Protein 4EIE (pdb70)

InterPro domains:
  IPR008168 Cytochrome c, class IC [PR00605] (40-51)
  IPR008168 Cytochrome c, class IC [PR00605] (83-105)
  IPR009056 Cytochrome c-like domain [PF13442] (29-105)
  IPR009056 Cytochrome c-like domain [PS51007] (29-109)
  IPR023655 Cytochrome c6 [PTHR34688] (10-114)
  IPR036909 Cytochrome c-like domain superfamily [G3DSA:1.10.760.10] (29-115)
  IPR036909 Cytochrome c-like domain superfamily [SSF46626] (9-114)

B-factor: mean 13.71, std 5.65, range [6.72, 34.18]

Solvent-accessible surface area: 5166 Å² total; per-residue (Å²): 147,86,9,13,105,11,7,105,76,80,25,17,66,53,24,117,103,0,17,23,142,94,151,188,40,76,26,20,90,103,162,3,10,58,162,50,39,46,71,47,36,127,28,8,8,90,40,14,60,145,12,135,80,146,58,58,46,39,33,151,131,10,58,92,98,50,8,91,22,1,0,70,47,9,27,93,47,2,84,98,87,64

Secondary structure (DSSP, 8-state):
-HHHHHHHHHTHHHHGGG--SSSTT--SSHHHHHHHT--SHHHHHHHHHH-BTTBPP-TTTS-HHHHHHHHHHHHHHHHTT-

Nearest PDB structures (foldseek):
  4eie-assembly1_A  TM=1.012E+00  e=1.344E-14  Picosynechococcus sp. PCC 7002
  4eif-assembly1_A  TM=1.006E+00  e=5.263E-14  Picosynechococcus sp. PCC 7002
  2v08-assembly1_A  TM=9.769E-01  e=1.211E-08  Leptolyngbya laminosa
  1gdv-assembly1_A  TM=9.817E-01  e=5.366E-08  Pyropia yezoensis
  2zbo-assembly1_A  TM=9.740E-01  e=6.877E-08  Sargassum fusiforme

Foldseek 3Di:
DLLVVLCVVPPCVQAPQQQGVPDRQQTLAQPSCVVVVLQDLVVQLVCQQPPDDPGDHCVVPDDSVNSSSNSVVSNVCRNVGD

Structure (mmCIF, N/CA/C/O backbone):
data_4EIE
#
_entry.id   4EIE
#
_cell.length_a   56.130
_cell.length_b   56.130
_cell.length_c   49.640
_cell.angle_alpha   90.00
_cell.angle_beta   90.00
_cell.angle_gamma   90.00
#
_symmetry.space_group_name_H-M   'P 4 21 2'
#
loop_
_entity.id
_entity.type
_entity.pdbx_description
1 polymer 'Cytochrome c6'
2 non-polymer 'HEME C'
3 non-polymer 'CHLORIDE ION'
4 non-polymer 'SODIUM ION'
5 water water
#
loop_
_atom_site.group_PDB
_atom_site.id
_atom_site.type_symbol
_atom_site.label_atom_id
_atom_site.label_alt_id
_atom_site.label_comp_id
_atom_site.label_asym_id
_atom_site.label_entity_id
_atom_site.label_seq_id
_atom_site.pdbx_PDB_ins_code
_atom_site.Cartn_x
_atom_site.Cartn_y
_atom_site.Cartn_z
_atom_site.occupancy
_atom_site.B_iso_or_equiv
_atom_site.auth_seq_id
_atom_site.auth_comp_id
_atom_site.auth_asym_id
_atom_site.auth_atom_id
_atom_site.pdbx_PDB_model_num
ATOM 1 N N . ASP A 1 4 ? 24.435 5.970 20.914 0.50 20.93 4 ASP A N 1
ATOM 2 C CA . ASP A 1 4 ? 23.009 6.271 20.862 0.50 19.48 4 ASP A CA 1
ATOM 3 C C . ASP A 1 4 ? 22.400 5.773 19.557 0.75 18.27 4 ASP A C 1
ATOM 4 O O . ASP A 1 4 ? 22.738 6.259 18.478 0.75 18.20 4 ASP A O 1
ATOM 12 N N . GLN A 1 5 ? 21.500 4.801 19.663 1.00 18.35 5 GLN A N 1
ATOM 13 C CA . GLN A 1 5 ? 20.840 4.233 18.479 1.00 16.80 5 GLN A CA 1
ATOM 14 C C . GLN A 1 5 ? 20.098 5.298 17.734 1.00 13.91 5 GLN A C 1
ATOM 15 O O . GLN A 1 5 ? 20.148 5.330 16.534 1.00 13.54 5 GLN A O 1
ATOM 29 N N . GLY A 1 6 ? 19.374 6.170 18.420 1.00 13.83 6 GLY A N 1
ATOM 30 C CA .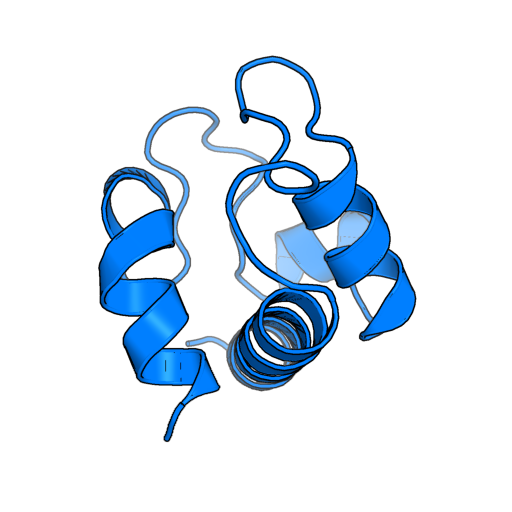 GLY A 1 6 ? 18.601 7.205 17.699 1.00 12.46 6 GLY A CA 1
ATOM 31 C C . GLY A 1 6 ? 19.473 8.101 16.893 1.00 11.75 6 GLY A C 1
ATOM 32 O O . GLY A 1 6 ? 19.152 8.425 15.745 1.00 11.05 6 GLY A O 1
ATOM 36 N N . ALA A 1 7 ? 20.609 8.515 17.452 1.00 12.25 7 ALA A N 1
ATOM 37 C CA . ALA A 1 7 ? 21.568 9.338 16.721 1.00 12.45 7 ALA A CA 1
ATOM 38 C C . ALA A 1 7 ? 22.135 8.605 15.509 1.00 11.59 7 ALA A C 1
ATOM 39 O O . ALA A 1 7 ? 22.339 9.189 14.464 1.00 12.50 7 ALA A O 1
ATOM 46 N N . GLN A 1 8 ? 22.476 7.319 15.698 1.00 12.90 8 GLN A N 1
ATOM 47 C CA . GLN A 1 8 ? 23.008 6.533 14.611 1.00 13.39 8 GLN A CA 1
ATOM 48 C C . GLN A 1 8 ? 22.004 6.391 13.451 1.00 11.84 8 GLN A C 1
ATOM 49 O O . GLN A 1 8 ? 22.354 6.518 12.280 1.00 12.35 8 GLN A O 1
ATOM 63 N N . ILE A 1 9 ? 20.744 6.139 13.808 1.00 10.88 9 ILE A N 1
ATOM 64 C CA . ILE A 1 9 ? 19.719 6.026 12.800 1.00 10.66 9 ILE A CA 1
ATOM 65 C C . ILE A 1 9 ? 19.583 7.350 12.057 1.00 9.63 9 ILE A C 1
ATOM 66 O O . ILE A 1 9 ? 19.460 7.411 10.841 1.00 10.56 9 ILE A O 1
ATOM 82 N N . PHE A 1 10 ? 19.598 8.451 12.823 1.00 9.46 10 PHE A N 1
ATOM 83 C CA . PHE A 1 10 ? 19.494 9.774 12.245 1.00 9.39 10 PHE A CA 1
ATOM 84 C C . PHE A 1 10 ? 20.628 10.014 11.253 1.00 9.81 10 PHE A C 1
ATOM 85 O O . PHE A 1 10 ? 20.409 10.477 10.137 1.00 9.74 10 PHE A O 1
ATOM 102 N N . GLU A 1 11 ? 21.853 9.693 11.649 1.00 10.87 11 GLU A N 1
ATOM 103 C CA . GLU A 1 11 ? 23.011 9.860 10.776 1.00 12.11 11 GLU A CA 1
ATOM 104 C C . GLU A 1 11 ? 22.897 9.071 9.506 1.00 12.25 11 GLU A C 1
ATOM 105 O O . GLU A 1 11 ? 23.299 9.566 8.449 1.00 13.89 11 GLU A O 1
ATOM 117 N N . ALA A 1 12 ? 22.315 7.871 9.595 1.00 11.45 12 ALA A N 1
ATOM 118 C CA . ALA A 1 12 ? 22.253 6.986 8.465 1.00 12.56 12 ALA A CA 1
ATOM 119 C C . ALA A 1 12 ? 21.078 7.249 7.542 1.00 12.19 12 ALA A C 1
ATOM 120 O O . ALA A 1 12 ? 21.172 6.919 6.362 1.00 15.38 12 ALA A O 1
ATOM 127 N N . HIS A 1 13 ? 19.983 7.841 8.042 1.00 10.35 13 HIS A N 1
ATOM 128 C CA . HIS A 1 13 ? 18.762 7.903 7.273 1.00 10.13 13 HIS A CA 1
ATOM 129 C C . HIS A 1 13 ? 18.157 9.294 7.169 1.00 9.66 13 HIS A C 1
ATOM 130 O O . HIS A 1 13 ? 17.274 9.477 6.348 1.00 12.96 13 HIS A O 1
ATOM 145 N N . CYS A 1 14 ? 18.612 10.254 7.952 1.00 8.82 14 CYS A N 1
ATOM 146 C CA . CYS A 1 14 ? 17.937 11.549 8.019 1.00 8.64 14 CYS A CA 1
ATOM 147 C C . CYS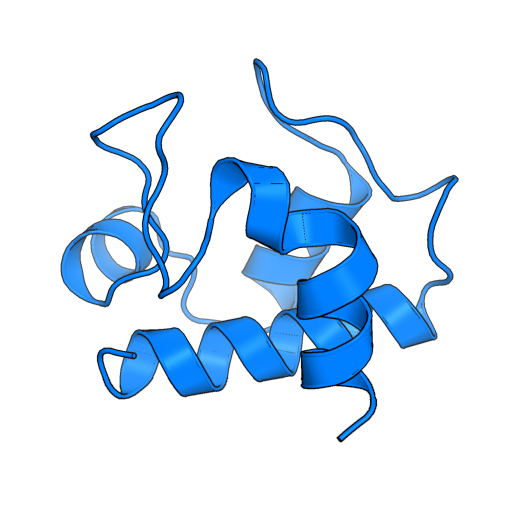 A 1 14 ? 18.859 12.725 7.729 1.00 8.02 14 CYS A C 1
ATOM 148 O O . CYS A 1 14 ? 18.405 13.765 7.277 1.00 8.60 14 CYS A O 1
ATOM 155 N N . ALA A 1 15 ? 20.143 12.563 8.039 1.00 9.01 15 ALA A N 1
ATOM 156 C CA . ALA A 1 15 ? 21.101 13.643 7.947 1.00 9.22 15 ALA A CA 1
ATOM 157 C C . ALA A 1 15 ? 21.353 14.117 6.533 1.00 8.73 15 ALA A C 1
ATOM 158 O O . ALA A 1 15 ? 21.889 15.205 6.365 1.00 9.78 15 ALA A O 1
ATOM 165 N N . GLY A 1 16 ? 21.002 13.339 5.520 1.00 9.12 16 GLY A N 1
ATOM 166 C CA . GLY A 1 16 ? 21.152 13.825 4.181 1.00 9.43 16 GLY A CA 1
ATOM 167 C C . GLY A 1 16 ? 20.375 15.107 3.951 1.00 9.46 16 GLY A C 1
ATOM 168 O O . GLY A 1 16 ? 20.810 15.973 3.196 1.00 12.38 16 GLY A O 1
ATOM 172 N N . CYS A 1 17 ? 19.204 15.241 4.592 1.00 8.43 17 CYS A N 1
ATOM 173 C CA . CYS A 1 17 ? 18.392 16.430 4.443 1.00 8.32 17 CYS A CA 1
ATOM 174 C C . CYS A 1 17 ? 18.342 17.295 5.680 1.00 7.74 17 CYS A C 1
ATOM 175 O O . CYS A 1 17 ? 18.018 18.482 5.567 1.00 8.57 17 CYS A O 1
ATOM 182 N N . HIS A 1 18 ? 18.615 16.714 6.842 1.00 7.63 18 HIS A N 1
ATOM 183 C CA . HIS A 1 18 ? 18.370 17.359 8.113 1.00 7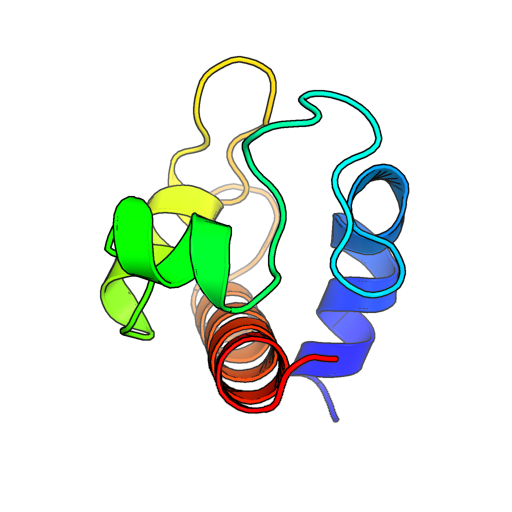.55 18 HIS A CA 1
ATOM 184 C C . HIS A 1 18 ? 19.644 17.447 8.981 1.00 7.56 18 HIS A C 1
ATOM 185 O O . HIS A 1 18 ? 19.553 17.507 10.208 1.00 8.23 18 HIS A O 1
ATOM 199 N N . LEU A 1 19 ? 20.828 17.476 8.357 1.00 8.47 19 LEU A N 1
ATOM 200 C CA . LEU A 1 19 ? 22.056 17.598 9.133 1.00 8.54 19 LEU A CA 1
ATOM 201 C C . LEU A 1 19 ? 21.925 18.787 10.091 1.00 8.68 19 LEU A C 1
ATOM 202 O O . LEU A 1 19 ? 21.484 19.881 9.693 1.00 8.34 19 LEU A O 1
ATOM 218 N N . ASN A 1 20 ? 22.334 18.574 11.351 1.00 8.05 20 ASN A N 1
ATOM 219 C CA . ASN A 1 20 ? 22.303 19.639 12.350 1.00 9.00 20 ASN A CA 1
ATOM 220 C C . ASN A 1 20 ? 20.946 20.246 12.560 1.00 9.05 20 ASN A C 1
ATOM 221 O O . ASN A 1 20 ? 20.806 21.372 13.030 1.00 10.17 20 ASN A O 1
ATOM 232 N N . GLY A 1 21 ? 19.915 19.469 12.281 1.00 8.33 21 GLY A N 1
ATOM 233 C CA . GLY A 1 21 ? 18.554 19.968 12.468 1.00 8.76 21 GLY A CA 1
ATOM 234 C C . GLY A 1 21 ? 18.006 20.839 11.404 1.00 8.03 21 GLY A C 1
ATOM 235 O O . GLY A 1 21 ? 16.937 21.405 11.575 1.00 8.71 21 GLY A O 1
ATOM 239 N N . GLY A 1 22 ? 18.706 21.001 10.290 1.00 7.79 22 GLY A N 1
ATOM 240 C CA . GLY A 1 22 ? 18.205 21.796 9.201 1.00 8.30 22 GLY A CA 1
ATOM 241 C C . GLY A 1 22 ? 17.188 21.085 8.338 1.00 7.48 22 GLY A C 1
ATOM 242 O O . GLY A 1 22 ? 16.697 20.020 8.683 1.00 7.99 22 GLY A O 1
ATOM 246 N N . ASN A 1 23 ? 16.874 21.701 7.198 1.00 7.55 23 ASN A N 1
ATOM 247 C CA . ASN A 1 23 ? 16.093 21.052 6.149 1.00 8.57 23 ASN A CA 1
ATOM 248 C C . ASN A 1 23 ? 16.537 21.712 4.865 1.00 8.17 23 ASN A C 1
ATOM 249 O O . ASN A 1 23 ? 16.079 22.800 4.537 1.00 9.54 23 ASN A O 1
ATOM 260 N N . ILE A 1 24 ? 17.432 21.071 4.135 1.00 8.51 24 ILE A N 1
ATOM 261 C CA . ILE A 1 24 ? 17.973 21.665 2.925 1.00 8.84 24 ILE A CA 1
ATOM 262 C C . ILE A 1 24 ? 16.993 21.655 1.785 1.00 8.85 24 ILE A C 1
ATOM 263 O O . ILE A 1 24 ? 17.266 22.299 0.762 1.00 9.71 24 ILE A O 1
ATOM 279 N N . VAL A 1 25 ? 15.916 20.896 1.913 1.00 9.02 25 VAL A N 1
ATOM 280 C CA . VAL A 1 25 ? 14.907 20.744 0.874 1.00 9.62 25 VAL A CA 1
ATOM 281 C C . VAL A 1 25 ? 13.833 21.804 1.007 1.00 10.53 25 VAL A C 1
ATOM 282 O O . VAL A 1 25 ? 13.512 22.493 0.047 1.00 12.82 25 VAL A O 1
ATOM 295 N N . ARG A 1 26 ? 13.233 21.861 2.188 1.00 11.27 26 ARG A N 1
ATOM 296 C CA . ARG A 1 26 ? 12.099 22.746 2.525 1.00 11.95 26 ARG A CA 1
ATOM 297 C C . ARG A 1 26 ? 12.568 23.568 3.675 1.00 11.66 26 ARG A C 1
ATOM 298 O O . ARG A 1 26 ? 12.496 23.185 4.842 1.00 10.96 26 ARG A O 1
ATOM 319 N N . ARG A 1 27 ? 13.037 24.754 3.368 1.00 14.09 27 ARG A N 1
ATOM 320 C CA . ARG A 1 27 ? 13.596 25.699 4.272 1.00 15.12 27 ARG A CA 1
ATOM 321 C C . ARG A 1 27 ? 12.777 25.891 5.536 1.00 14.26 27 ARG A C 1
ATOM 322 O O . ARG A 1 27 ? 13.325 25.974 6.651 1.00 14.14 27 ARG A O 1
ATOM 343 N N . GLY A 1 28 ? 11.463 26.035 5.350 1.00 13.51 28 GLY A N 1
ATOM 344 C CA . GLY A 1 28 ? 10.579 26.338 6.447 1.00 12.54 28 GLY A CA 1
ATOM 345 C C . GLY A 1 28 ? 10.129 25.181 7.290 1.00 11.74 28 GLY A C 1
ATOM 346 O O . GLY A 1 28 ? 9.323 25.420 8.207 1.00 13.19 28 GLY A O 1
ATOM 350 N N . LYS A 1 29 ? 10.692 23.999 7.106 1.00 11.18 29 LYS A N 1
ATOM 351 C CA . LYS A 1 29 ? 10.269 22.852 7.851 1.00 10.61 29 LYS A CA 1
ATOM 352 C C . LYS A 1 29 ? 11.478 22.127 8.416 1.00 9.45 29 LYS A C 1
ATOM 353 O O . LYS A 1 29 ? 11.644 20.951 8.218 1.00 9.90 29 LYS A O 1
ATOM 372 N N . ASN A 1 30 ? 12.272 22.849 9.242 1.00 9.96 30 ASN A N 1
ATOM 373 C CA . ASN A 1 30 ? 13.436 22.181 9.830 1.00 9.25 30 ASN A CA 1
ATOM 374 C C . ASN A 1 30 ? 13.124 21.566 11.201 1.00 8.87 30 ASN A C 1
ATOM 375 O O . ASN A 1 30 ? 11.973 21.484 11.636 1.00 9.13 30 ASN A O 1
ATOM 386 N N . LEU A 1 31 ? 14.156 21.010 11.824 1.00 8.50 31 LEU A N 1
ATOM 387 C CA . LEU A 1 31 ? 14.012 20.257 13.053 1.00 8.58 31 LEU A CA 1
ATOM 388 C C . LEU A 1 31 ? 14.421 21.060 14.270 1.00 8.45 31 LEU A C 1
ATOM 389 O O . LEU A 1 31 ? 14.579 20.503 15.349 1.00 9.27 31 LEU A O 1
ATOM 405 N N . LYS A 1 32 ? 14.562 22.366 14.114 1.00 8.97 32 LYS A N 1
ATOM 406 C CA . LYS A 1 32 ? 14.889 23.235 15.217 1.00 9.68 32 LYS A CA 1
ATOM 407 C C . LYS A 1 32 ? 13.647 23.676 15.943 1.00 9.07 32 LYS A C 1
ATOM 408 O O . LYS A 1 32 ? 12.531 23.420 15.516 1.00 9.81 32 LYS A O 1
ATOM 427 N N . LYS A 1 33 ? 13.853 24.321 17.083 1.00 10.32 33 LYS A N 1
ATOM 428 C CA . LYS A 1 33 ? 12.777 24.512 18.025 1.00 10.64 33 LYS A CA 1
ATOM 429 C C . LYS A 1 33 ? 11.614 25.263 17.427 1.00 9.65 33 LYS A C 1
ATOM 430 O O . LYS A 1 33 ? 10.475 24.838 17.609 1.00 10.98 33 LYS A O 1
ATOM 449 N N . ARG A 1 34 ? 11.867 26.358 16.726 1.00 9.68 34 ARG A N 1
ATOM 450 C CA . ARG A 1 34 ? 10.790 27.197 16.231 1.00 9.52 34 ARG A CA 1
ATOM 451 C C . ARG A 1 34 ? 9.851 26.438 15.311 1.00 9.45 34 ARG A C 1
ATOM 452 O O . ARG A 1 34 ? 8.642 26.409 15.505 1.00 9.78 34 ARG A O 1
ATOM 473 N N . ALA A 1 35 ? 10.406 25.898 14.224 1.00 8.75 35 ALA A N 1
ATOM 474 C CA . ALA A 1 35 ? 9.560 25.246 13.237 1.00 9.20 35 ALA A CA 1
ATOM 475 C C . ALA A 1 35 ? 8.893 24.016 13.824 1.00 8.62 35 ALA A C 1
ATOM 476 O O . ALA A 1 35 ? 7.730 23.725 13.534 1.00 9.04 35 ALA A O 1
ATOM 483 N N . MET A 1 36 ? 9.611 23.244 14.657 1.00 8.49 36 MET A N 1
ATOM 484 C CA . MET A 1 36 ? 9.031 22.062 15.244 1.00 8.39 36 MET A CA 1
ATOM 485 C C . MET A 1 36 ? 7.842 22.444 16.146 1.00 9.12 36 MET A C 1
ATOM 486 O O . MET A 1 36 ? 6.809 21.780 16.122 1.00 9.81 36 MET A O 1
ATOM 500 N N . ALA A 1 37 ? 7.991 23.460 16.970 1.00 8.96 37 ALA A N 1
ATOM 501 C CA . ALA A 1 37 ? 6.913 23.918 17.838 1.00 9.30 37 ALA A CA 1
ATOM 502 C C . ALA A 1 37 ? 5.751 24.430 17.014 1.00 9.56 37 ALA A C 1
ATOM 503 O O . ALA A 1 37 ? 4.579 24.109 17.293 1.00 10.67 37 ALA A O 1
ATOM 510 N N . LYS A 1 38 ? 6.030 25.228 15.986 1.00 9.56 38 LYS A N 1
ATOM 511 C CA . LYS A 1 38 ? 4.949 25.800 15.183 1.00 10.51 38 LYS A CA 1
ATOM 512 C C . LYS A 1 38 ? 4.111 24.688 14.569 1.00 9.87 38 LYS A C 1
ATOM 513 O O . LYS A 1 38 ? 2.880 24.778 14.464 1.00 11.90 38 LYS A O 1
ATOM 532 N N . ASN A 1 39 ? 4.782 23.625 14.131 1.00 9.60 39 ASN A N 1
ATOM 533 C CA . ASN A 1 39 ? 4.125 22.515 13.463 1.00 9.74 39 ASN A CA 1
ATOM 534 C C . ASN A 1 39 ? 3.664 21.413 14.396 1.00 9.79 39 ASN A C 1
ATOM 535 O O . ASN A 1 39 ? 3.090 20.446 13.960 1.00 10.46 39 ASN A O 1
ATOM 551 N N . GLY A 1 40 ? 3.897 21.564 15.689 1.00 9.22 40 GLY A N 1
ATOM 552 C CA . GLY A 1 40 ? 3.403 20.609 16.668 1.00 9.27 40 GLY A CA 1
ATOM 553 C C . GLY A 1 40 ? 4.197 19.353 16.812 1.00 8.73 40 GLY A C 1
ATOM 554 O O . GLY A 1 40 ? 3.718 18.374 17.43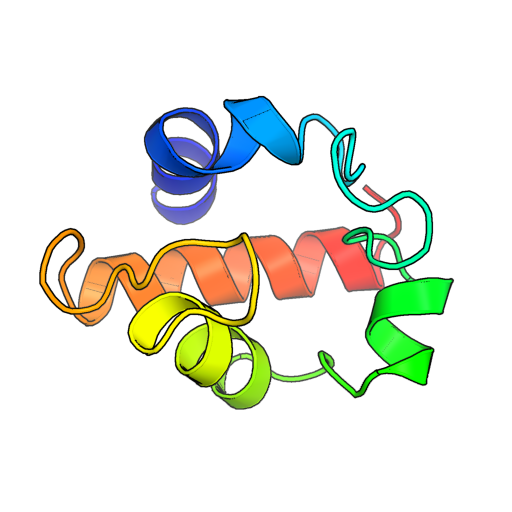1 1.00 9.10 40 GLY A O 1
ATOM 558 N N . TYR A 1 41 ? 5.427 19.302 16.298 1.00 8.45 41 TYR A N 1
ATOM 559 C CA . TYR A 1 41 ? 6.288 18.129 16.463 1.00 8.39 41 TYR A CA 1
ATOM 560 C C . TYR A 1 41 ? 7.033 18.260 17.778 1.00 9.07 41 TYR A C 1
ATOM 561 O O . TYR A 1 41 ? 8.237 18.488 17.871 1.00 9.23 41 TYR A O 1
ATOM 594 N N . THR A 1 42 ? 6.259 18.048 18.844 1.00 9.08 42 THR A N 1
ATOM 595 C CA . THR A 1 42 ? 6.659 18.295 20.215 1.00 10.19 42 THR A CA 1
ATOM 596 C C . THR A 1 42 ? 6.392 17.057 21.091 1.00 10.05 42 THR A C 1
ATOM 597 O O . THR A 1 42 ? 6.450 17.136 22.316 1.00 11.57 42 THR A O 1
ATOM 608 N N . SER A 1 43 ? 6.203 15.902 20.448 1.00 9.94 43 SER A N 1
ATOM 609 C CA 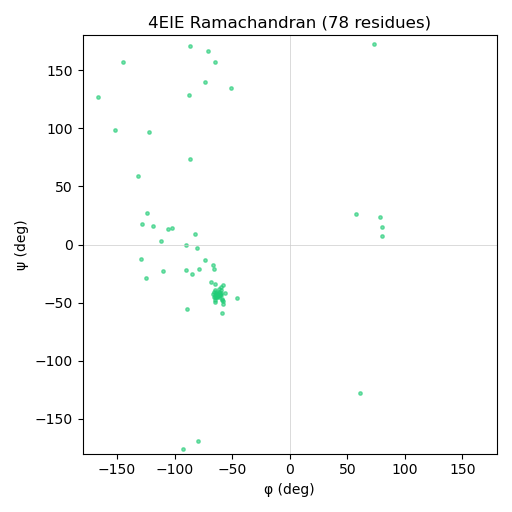. SER A 1 43 ? 6.052 14.618 21.103 1.00 10.13 43 SER A CA 1
ATOM 610 C C . SER A 1 43 ? 6.707 13.566 20.244 1.00 9.37 43 SER A C 1
ATOM 611 O O . SER A 1 43 ? 6.860 13.713 19.043 1.00 9.46 43 SER A O 1
ATOM 619 N N . VAL A 1 44 ? 7.078 12.464 20.901 1.00 9.93 44 VAL A N 1
ATOM 620 C CA . VAL A 1 44 ? 7.619 11.337 20.168 1.00 9.97 44 VAL A CA 1
ATOM 621 C C . VAL A 1 44 ? 6.557 10.851 19.171 1.00 9.87 44 VAL A C 1
ATOM 622 O O . VAL A 1 44 ? 6.918 10.556 18.021 1.00 10.50 44 VAL A O 1
ATOM 635 N N . GLU A 1 45 ? 5.327 10.763 19.572 1.00 10.55 45 GLU A N 1
ATOM 636 C CA . GLU A 1 45 ? 4.307 10.219 18.709 1.00 12.25 45 GLU A CA 1
ATOM 637 C C . GLU A 1 45 ? 4.091 11.077 17.472 1.00 10.18 45 GLU A C 1
ATOM 638 O O . GLU A 1 45 ? 3.940 10.528 16.381 1.00 11.31 45 GLU A O 1
ATOM 650 N N . ALA A 1 46 ? 4.094 12.402 17.600 1.00 9.96 46 ALA A N 1
ATOM 651 C CA . ALA A 1 46 ? 3.910 13.254 16.439 1.00 9.73 46 ALA A CA 1
ATOM 652 C C . ALA A 1 46 ? 5.026 13.030 15.433 1.00 9.11 46 ALA A C 1
ATOM 653 O O . ALA A 1 46 ? 4.796 12.954 14.223 1.00 10.25 46 ALA A O 1
ATOM 660 N N . ILE A 1 47 ? 6.249 12.973 15.919 1.00 8.22 47 ILE A N 1
ATOM 661 C CA . ILE A 1 47 ? 7.385 12.757 15.050 1.00 8.10 47 ILE A CA 1
ATOM 662 C C . ILE A 1 47 ? 7.377 11.382 14.407 1.00 7.79 47 ILE A C 1
ATOM 663 O O . ILE A 1 47 ? 7.581 11.243 13.213 1.00 8.22 47 ILE A O 1
ATOM 679 N N . ALA A 1 48 ? 7.087 10.360 15.225 1.00 8.00 48 ALA A N 1
ATOM 680 C CA . ALA A 1 48 ? 7.045 9.000 14.722 1.00 8.75 48 ALA A CA 1
ATOM 681 C C . ALA A 1 48 ? 5.983 8.849 13.656 1.00 7.99 48 ALA A C 1
ATOM 682 O O . ALA A 1 48 ? 6.191 8.146 12.676 1.00 8.51 48 ALA A O 1
ATOM 689 N N . ASN A 1 49 ? 4.837 9.510 13.820 1.00 7.89 49 ASN A N 1
ATOM 690 C CA . ASN A 1 49 ? 3.789 9.394 12.791 1.00 8.67 49 ASN A CA 1
ATOM 691 C C . ASN A 1 49 ? 4.285 9.924 11.470 1.00 8.35 49 ASN A C 1
ATOM 692 O O . ASN A 1 49 ? 4.028 9.326 10.414 1.00 9.46 49 ASN A O 1
ATOM 703 N N . LEU A 1 50 ? 4.969 11.061 11.468 1.00 8.24 50 LEU A N 1
ATOM 704 C CA . LEU A 1 50 ? 5.519 11.646 10.245 1.00 8.31 50 LEU A CA 1
ATOM 705 C C . LEU A 1 50 ? 6.584 10.738 9.656 1.00 7.84 50 LEU A C 1
ATOM 706 O O . LEU A 1 50 ? 6.610 10.494 8.456 1.00 8.98 50 LEU A O 1
ATOM 722 N N . VAL A 1 51 ? 7.515 10.258 10.477 1.00 8.25 51 VAL A N 1
ATOM 723 C CA . VAL A 1 51 ? 8.574 9.406 9.944 1.00 8.45 51 VAL A CA 1
ATOM 724 C C . VAL A 1 51 ? 7.977 8.185 9.314 1.00 8.57 51 VAL A C 1
ATOM 725 O O . VAL A 1 51 ? 8.431 7.716 8.272 1.00 9.10 51 VAL A O 1
ATOM 738 N N . THR A 1 52 ? 6.962 7.585 9.946 1.00 8.52 52 THR A N 1
ATOM 739 C CA . THR A 1 52 ? 6.371 6.356 9.451 1.00 8.83 52 THR A C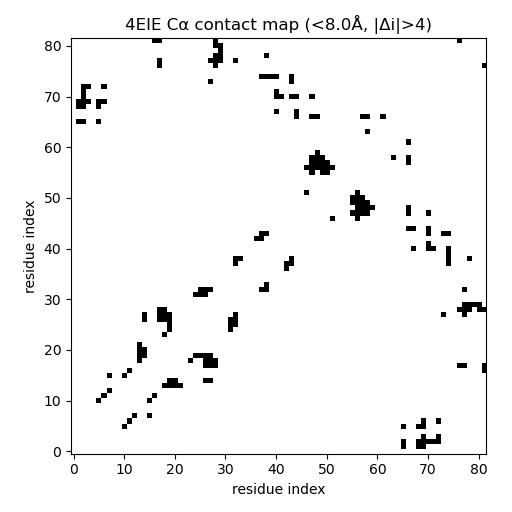A 1
ATOM 740 C C . THR A 1 52 ? 5.698 6.587 8.083 1.00 8.68 52 THR A C 1
ATOM 741 O O . THR A 1 52 ? 5.881 5.801 7.149 1.00 9.52 52 THR A O 1
ATOM 752 N N . GLN A 1 53 ? 4.870 7.636 8.011 1.00 8.74 53 GLN A N 1
ATOM 753 C CA . GLN A 1 53 ? 4.018 7.844 6.863 1.00 9.54 53 GLN A CA 1
ATOM 754 C C . GLN A 1 53 ? 4.619 8.676 5.735 1.00 9.49 53 GLN A C 1
ATOM 755 O O . GLN A 1 53 ? 4.156 8.591 4.602 1.00 11.43 53 GLN A O 1
ATOM 780 N N . GLY A 1 54 ? 5.616 9.477 6.060 1.00 8.72 54 GLY A N 1
ATOM 781 C CA . GLY A 1 54 ? 6.140 10.448 5.108 1.00 9.34 54 GLY A CA 1
ATOM 782 C C . GLY A 1 54 ? 5.193 11.619 4.911 1.00 9.76 54 GLY A C 1
ATOM 783 O O . GLY A 1 54 ? 4.069 11.625 5.412 1.00 10.99 54 GLY A O 1
ATOM 787 N N . LYS A 1 55 ? 5.635 12.614 4.186 1.00 10.06 55 LYS A N 1
ATOM 788 C CA . LYS A 1 55 ? 4.800 13.760 3.840 1.00 10.99 55 LYS A CA 1
ATOM 789 C C . LYS A 1 55 ? 5.480 14.517 2.758 1.00 11.06 55 LYS A C 1
ATOM 790 O O . LYS A 1 55 ? 6.658 14.862 2.833 1.00 10.13 55 LYS A O 1
ATOM 809 N N . GLY A 1 56 ? 4.762 14.776 1.664 1.00 14.38 56 GLY A N 1
ATOM 810 C CA . GLY A 1 56 ? 5.250 15.626 0.595 1.00 14.05 56 GLY A CA 1
ATOM 811 C C . GLY A 1 56 ? 6.505 14.985 0.049 1.00 12.76 56 GLY A C 1
ATOM 812 O O . GLY A 1 56 ? 6.520 13.794 -0.328 1.00 16.02 56 GLY A O 1
ATOM 816 N N . ASN A 1 57 ? 7.584 15.779 -0.029 1.00 9.74 57 ASN A N 1
ATOM 817 C CA . ASN A 1 57 ? 8.812 15.294 -0.582 1.00 9.14 57 ASN A CA 1
ATOM 818 C C . ASN A 1 57 ? 9.650 14.458 0.381 1.00 9.23 57 ASN A C 1
ATOM 819 O O . ASN A 1 57 ? 10.703 13.992 -0.021 1.00 10.56 57 ASN A O 1
ATOM 830 N N . MET A 1 58 ? 9.210 14.315 1.641 1.00 8.35 58 MET A N 1
ATOM 831 C CA . MET A 1 58 ? 9.860 13.391 2.562 1.00 8.33 58 MET A CA 1
ATOM 832 C C . MET A 1 58 ? 9.248 12.019 2.410 1.00 8.13 58 MET A C 1
ATOM 833 O O . MET A 1 58 ? 8.027 11.837 2.497 1.00 8.47 58 MET A O 1
ATOM 847 N N . SER A 1 59 ? 10.107 11.026 2.229 1.00 8.13 59 SER A N 1
ATOM 848 C CA . SER A 1 59 ? 9.663 9.646 2.087 1.00 8.58 59 SER A CA 1
ATOM 849 C C . SER A 1 59 ? 9.004 9.147 3.365 1.00 8.19 59 SER A C 1
ATOM 850 O O . SER A 1 59 ? 9.285 9.589 4.469 1.00 8.59 59 SER A O 1
ATOM 868 N N . ALA A 1 60 ? 8.183 8.133 3.183 1.00 9.00 60 ALA A N 1
ATOM 869 C CA . ALA A 1 60 ? 7.751 7.251 4.288 1.00 9.37 60 ALA A CA 1
ATOM 870 C C . ALA A 1 60 ? 8.890 6.336 4.685 1.00 9.32 60 ALA A C 1
ATOM 871 O O . ALA A 1 60 ? 9.605 5.810 3.834 1.00 12.74 60 ALA A O 1
ATOM 878 N N . TYR A 1 61 ? 9.043 6.124 5.977 1.00 8.74 61 TYR A N 1
ATOM 879 C CA . TYR A 1 61 ? 10.027 5.180 6.494 1.00 9.31 61 TYR A CA 1
ATOM 880 C C . TYR A 1 61 ? 9.384 3.968 7.126 1.00 9.01 61 TYR A C 1
ATOM 881 O O . TYR A 1 61 ? 10.112 3.077 7.590 1.00 9.93 61 TYR A O 1
ATOM 899 N N . GLY A 1 62 ? 8.058 3.838 7.106 1.00 9.35 62 GLY A N 1
ATOM 900 C CA . GLY A 1 62 ? 7.439 2.705 7.767 1.00 9.81 62 GLY A CA 1
ATOM 901 C C . GLY A 1 62 ? 7.751 1.346 7.173 1.00 10.32 62 GLY A C 1
ATOM 902 O O . GLY A 1 62 ? 7.560 0.342 7.875 1.00 11.06 62 GLY A O 1
ATOM 906 N N . ASP A 1 63 ? 8.179 1.264 5.906 1.00 10.49 63 ASP A N 1
ATOM 907 C CA . ASP A 1 63 ? 8.637 0.008 5.343 1.00 11.29 63 ASP A CA 1
ATOM 908 C C . ASP A 1 63 ? 10.151 -0.042 5.185 1.00 12.20 63 ASP A C 1
ATOM 909 O O . ASP A 1 63 ? 10.662 -0.934 4.527 1.00 14.49 63 ASP A O 1
ATOM 924 N N . LYS A 1 64 ? 10.865 0.893 5.815 1.00 11.79 64 LYS A N 1
ATOM 925 C CA . LYS A 1 64 ? 12.330 1.003 5.767 1.00 12.80 64 LYS A CA 1
ATOM 926 C C A LYS A 1 64 ? 13.051 0.874 7.077 0.60 12.57 64 LYS A C 1
ATOM 927 C C B LYS A 1 64 ? 12.911 0.637 7.180 0.40 12.03 64 LYS A C 1
ATOM 928 O O A LYS A 1 64 ? 14.208 0.479 7.071 0.60 12.99 64 LYS A O 1
ATOM 929 O O B LYS A 1 64 ? 13.694 -0.299 7.423 0.40 12.55 64 LYS A O 1
ATOM 948 N N . LEU A 1 65 ? 12.432 1.365 8.142 1.00 10.55 65 LEU A N 1
ATOM 949 C CA . LEU A 1 65 ? 12.911 1.309 9.512 1.00 10.67 65 LEU A CA 1
ATOM 950 C C . LEU A 1 65 ? 11.861 0.575 10.342 1.00 10.17 65 LEU A C 1
ATOM 951 O O . LEU A 1 65 ? 10.692 0.718 10.103 1.00 11.08 65 LEU A O 1
ATOM 967 N N . SER A 1 66 ? 12.314 -0.173 11.332 1.00 10.47 66 SER A N 1
ATOM 968 C CA . SER A 1 66 ? 11.403 -0.867 12.199 1.00 10.98 66 SER A CA 1
ATOM 969 C C . SER A 1 66 ? 10.670 0.116 13.104 1.00 10.03 66 SER A C 1
ATOM 970 O O . SER A 1 66 ? 11.091 1.247 13.289 1.00 10.17 66 SER A O 1
ATOM 978 N N . SER A 1 67 ? 9.613 -0.363 13.738 1.00 11.18 67 SER A N 1
ATOM 979 C CA . SER A 1 67 ? 8.936 0.452 14.715 1.00 11.36 67 SER A CA 1
ATOM 980 C C . SER A 1 67 ? 9.889 0.920 15.808 1.00 11.03 67 SER A C 1
ATOM 981 O O . SER A 1 67 ? 9.805 2.060 16.226 1.00 11.31 67 SER A O 1
ATOM 999 N N . GLU A 1 68 ? 10.756 0.046 16.273 1.00 11.65 68 GLU A N 1
ATOM 1000 C CA . GLU A 1 68 ? 11.678 0.398 17.326 1.00 12.65 68 GLU A CA 1
ATOM 1001 C C . GLU A 1 68 ? 12.657 1.438 16.854 1.00 11.56 68 GLU A C 1
ATOM 1002 O O . GLU A 1 68 ? 12.964 2.374 17.584 1.00 11.95 68 GLU A O 1
ATOM 1014 N N . GLU A 1 69 ? 13.151 1.312 15.633 1.00 11.06 69 GLU A N 1
ATOM 1015 C CA . GLU A 1 69 ? 14.076 2.299 15.077 1.00 10.02 69 GLU A CA 1
ATOM 1016 C C . GLU A 1 69 ? 13.368 3.655 14.936 1.00 9.21 69 GLU A C 1
ATOM 1017 O O . GLU A 1 69 ? 13.957 4.693 15.198 1.00 9.73 69 GLU A O 1
ATOM 1029 N N . ILE A 1 70 ? 12.133 3.646 14.473 1.00 9.20 70 ILE A N 1
ATOM 1030 C CA . ILE A 1 70 ? 11.362 4.876 14.333 1.00 8.90 70 ILE A CA 1
ATOM 1031 C C . ILE A 1 70 ? 11.161 5.556 15.690 1.00 8.79 70 ILE A C 1
ATOM 1032 O O . ILE A 1 70 ? 11.333 6.755 15.819 1.00 9.01 70 ILE A O 1
ATOM 1048 N N . GLN A 1 71 ? 10.865 4.768 16.712 1.00 9.63 71 GLN A N 1
ATOM 1049 C CA . GLN A 1 71 ? 10.756 5.350 18.045 1.00 10.47 71 GLN A CA 1
ATOM 1050 C C . GLN A 1 71 ? 12.069 5.955 18.481 1.00 10.17 71 GLN A C 1
ATOM 1051 O O . GLN A 1 71 ? 12.068 7.051 19.049 1.00 10.58 71 GLN A O 1
ATOM 1065 N N . ALA A 1 72 ? 13.176 5.242 18.264 1.00 10.27 72 ALA A N 1
ATOM 1066 C CA . ALA A 1 72 ? 14.427 5.739 18.736 1.00 10.34 72 ALA A CA 1
ATOM 1067 C C . ALA A 1 72 ? 14.840 7.046 18.037 1.00 9.30 72 ALA A C 1
ATOM 1068 O O . ALA A 1 72 ? 15.287 7.987 18.679 1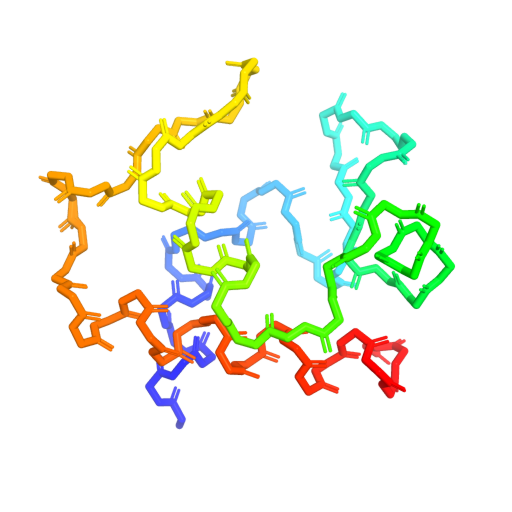.00 9.88 72 ALA A O 1
ATOM 1075 N N . VAL A 1 73 ? 14.705 7.089 16.718 1.00 8.71 73 VAL A N 1
ATOM 1076 C CA . VAL A 1 73 ? 15.101 8.303 16.005 1.00 8.48 73 VAL A CA 1
ATOM 1077 C C . VAL A 1 73 ? 14.138 9.461 16.366 1.00 7.81 73 VAL A C 1
ATOM 1078 O O . VAL A 1 73 ? 14.547 10.613 16.403 1.00 8.72 73 VAL A O 1
ATOM 1091 N N . SER A 1 74 ? 12.877 9.144 16.620 1.00 8.46 74 SER A N 1
ATOM 1092 C CA . SER A 1 74 ? 11.920 10.155 16.967 1.00 8.37 74 SER A CA 1
ATOM 1093 C C . SER A 1 74 ? 12.242 10.789 18.307 1.00 8.27 74 SER A C 1
ATOM 1094 O O . SER A 1 74 ? 12.133 11.998 18.468 1.00 8.97 74 SER A O 1
ATOM 1102 N N . GLN A 1 75 ? 12.625 9.968 19.276 1.00 8.75 75 GLN A N 1
ATOM 1103 C CA . GLN A 1 75 ? 13.077 10.483 20.561 1.00 8.81 75 GLN A CA 1
ATOM 1104 C C . GLN A 1 75 ? 14.314 11.344 20.377 1.00 9.38 75 GLN A C 1
ATOM 1105 O O . GLN A 1 75 ? 14.423 12.436 20.969 1.00 9.79 75 GLN A O 1
ATOM 1123 N N . TYR A 1 76 ? 15.273 10.910 19.566 1.00 9.12 76 TYR A N 1
ATOM 1124 C CA . TYR A 1 76 ? 16.478 11.724 19.329 1.00 9.46 76 TYR A CA 1
ATOM 1125 C C . TYR A 1 76 ? 16.104 13.085 18.767 1.00 8.54 76 TYR A C 1
ATOM 1126 O O . TYR A 1 76 ? 16.567 14.123 19.233 1.00 9.62 76 TYR A O 1
ATOM 1144 N N . VAL A 1 77 ? 15.251 13.098 17.743 1.00 8.86 77 VAL A N 1
ATOM 1145 C CA . VAL A 1 77 ? 14.835 14.344 17.155 1.00 8.43 77 VAL A CA 1
ATOM 1146 C C . VAL A 1 77 ? 14.101 15.228 18.131 1.00 8.81 77 VAL A C 1
ATOM 1147 O O . VAL A 1 77 ? 14.309 16.447 18.171 1.00 9.54 77 VAL A O 1
ATOM 1160 N N . LEU A 1 78 ? 13.234 14.629 18.936 1.00 8.83 78 LEU A N 1
ATOM 1161 C CA . LEU A 1 78 ? 12.515 15.417 19.951 1.00 8.82 78 LEU A CA 1
ATOM 1162 C C . LEU A 1 78 ? 13.490 16.106 20.888 1.00 9.72 78 LEU A C 1
ATOM 1163 O O . LEU A 1 78 ? 13.428 17.319 21.124 1.00 10.05 78 LEU A O 1
ATOM 1179 N N . GLN A 1 79 ? 14.422 15.342 21.440 1.00 9.48 79 GLN A N 1
ATOM 1180 C CA . GLN A 1 79 ? 15.350 15.895 22.402 1.00 10.94 79 GLN A CA 1
ATOM 1181 C C . GLN A 1 79 ? 16.219 16.968 21.780 1.00 11.31 79 GLN A C 1
ATOM 1182 O O . GLN A 1 79 ? 16.423 18.035 22.368 1.00 11.63 79 GLN A O 1
ATOM 1207 N N . GLN A 1 80 ? 16.711 16.731 20.564 1.00 10.84 80 GLN A N 1
ATOM 1208 C CA . GLN A 1 80 ? 17.561 17.705 19.891 0.75 10.01 80 GLN A CA 1
ATOM 1209 C C . GLN A 1 80 ? 16.780 18.994 19.579 1.00 11.74 80 GLN A C 1
ATOM 1210 O O . GLN A 1 80 ? 17.289 20.118 19.763 1.00 13.58 80 GLN A O 1
ATOM 1224 N N . SER A 1 81 ? 15.569 18.851 19.107 1.00 11.13 81 SER A N 1
ATOM 1225 C CA . SER A 1 81 ? 14.783 20.007 18.703 1.00 11.50 81 SER A CA 1
ATOM 1226 C C . SER A 1 81 ? 14.460 20.901 19.880 1.00 13.99 81 SER A C 1
ATOM 1227 O O . SER A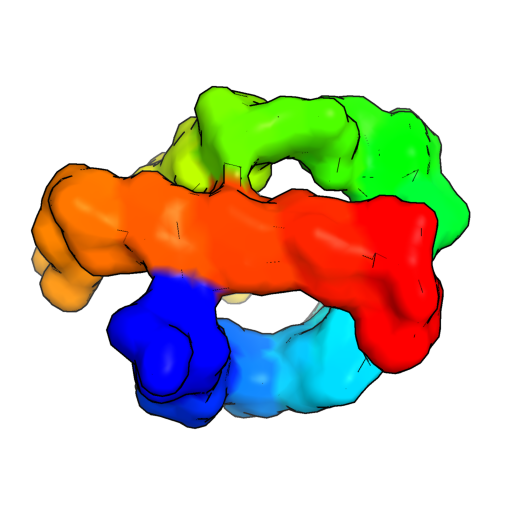 1 81 ? 14.389 22.104 19.748 1.00 14.87 81 SER A O 1
ATOM 1235 N N . GLN A 1 82 ? 14.256 20.285 21.052 0.75 15.00 82 GLN A N 1
ATOM 1236 C CA . GLN A 1 82 ? 13.723 20.973 22.225 0.75 15.64 82 GLN A CA 1
ATOM 1237 C C . GLN A 1 82 ? 14.849 21.727 22.822 0.75 18.17 82 GLN A C 1
ATOM 1238 O O . GLN A 1 82 ? 14.589 22.628 23.601 0.75 20.38 82 GLN A O 1
ATOM 1252 N N . THR A 1 83 ? 16.087 21.345 22.523 0.50 17.86 83 THR A N 1
ATOM 1253 C CA . THR A 1 83 ? 17.306 21.889 23.061 0.50 19.57 83 THR A CA 1
ATOM 1254 C C . THR A 1 83 ? 18.195 22.513 21.938 0.50 19.33 83 THR A C 1
ATOM 1255 O O . THR A 1 83 ? 19.402 22.747 22.155 0.50 21.08 83 THR A O 1
ATOM 1266 N N . ASP A 1 84 ? 17.592 22.746 20.766 0.50 20.15 84 ASP A N 1
ATOM 1267 C CA . ASP A 1 84 ? 18.135 23.666 19.723 0.50 19.89 84 ASP A CA 1
ATOM 1268 C C . ASP A 1 84 ? 19.278 23.133 18.844 0.50 19.88 84 ASP A C 1
ATOM 1269 O O . ASP A 1 84 ? 20.057 23.914 18.298 0.50 21.11 84 ASP A O 1
ATOM 1278 N N . TRP A 1 85 ? 19.386 21.817 18.725 0.50 18.08 85 TRP A N 1
ATOM 1279 C CA . TRP A 1 85 ? 20.568 21.161 18.124 0.50 17.52 85 TRP A CA 1
ATOM 1280 C C . TRP A 1 85 ? 21.716 21.986 18.497 0.50 18.13 85 TRP A C 1
ATOM 1281 O O . TRP A 1 85 ? 21.618 22.727 19.440 0.50 21.26 85 TRP A O 1
#

CATH classification: 1.10.760.10

Organism: Picosynechococcus sp. (strain ATCC 27264 / PCC 7002 / PR-6) (NCBI:txid32049)

Sequence (82 aa):
DQGAQIFEAHCAGCHLNGGNIVRRGKNLKKRAMAKNGYTSVEAIANLVTQGKGNMSAYGDKLSSEEIQAVSQYVLQQSQTDW

Radius of gyration: 11.2 Å; Cα contacts (8 Å, |Δi|>4): 111; chains: 1; bounding box: 20×28×24 Å

=== Feature glossary ===
Feature key, reading from the visual/contextual features back to the raw sequence:

Rendered structure images. Six rendered views show the 3D structure from the faces of a cube — i.e. along ±x, ±y, ±z. Rendering representation is drawn randomly per protein from cartoon (secondary-structure ribbons), sticks (backbone bonds), or molecular surface; coloring is either N→C rainbow (blue at the N-terminus through red at the C-terminus) or one color per chain.

Contact-map, Ramachandran, and PAE plots. The contact map is a binary N×N matrix image: pixel (i, j) is dark where Cα_i and Cα_j are within 8 Å and |i−j|>4. Because the |i−j|>4 filter removes local helical contacts, off-diagonal stripes parallel to the main diagonal indicate parallel β-sheets; stripes perpendicular to it indicate antiparallel β-sheets. The Ramachandran plot scatters every residue's (φ, ψ) pair against the sterically allowed regions. The PAE heatmap renders the predicted-aligned-error matrix.

InterPro / GO / CATH / organism. Database cross-references. InterPro integrates a dozen domain/family signature databases into unified entries with residue-range hits. GO terms attach function/process/location labels with evidence codes. CATH codes position the fold in a four-level structural taxonomy. Organism is the NCBI-taxonomy species name.

Nearest PDB structures. The Foldseek neighbor list gives the closest experimentally determined structures in the PDB, ranked by structural alignment. TM-score near 1 means near-identical fold; near 0.3 means only rough topology match. This is how one finds what a novel AlphaFold prediction most resembles in the solved-structure universe.

Predicted aligned error. PAE(i, j) answers: if I align the predicted and true structures on residue i, how far off (in Å) do I expect residue j to be? A block-diagonal PAE matrix with low values on the blocks and high values off-diagonal is the signature of a multi-domain protein with confidently predicted domains but uncertain inter-domain orientation.

Solvent-accessible surface area. Accessible surface area quantifies burial. A residue with SASA near zero is packed into the hydrophobic core; one with SASA >100 Å² sits on the surface. Computed here via the Shrake–Rupley numerical algorithm with a 1.4 Å probe.

B-factor. B-factor (Debye–Waller factor) reflects atomic displacement in the crystal lattice. It is an experimental observable (units Å²), not a prediction; low values mean the atom is pinned down, high values mean it moves or is heterogeneous across the crystal.

pLDDT. For AlphaFold models, the B-factor field carries pLDDT — the model's own estimate of local accuracy on a 0–100 scale. Regions with pLDDT<50 should be treated as essentially unmodeled; they often correspond to intrinsically disordered segments.

Backbone torsions (φ/ψ). φ (phi) and ψ (psi) are the two rotatable backbone dihedrals per residue: φ is the C(i-1)–N–Cα–C torsion, ψ is the N–Cα–C–N(i+1) torsion, both in degrees on (−180°, 180°]. α-helical residues cluster near (−60°, −45°); β-strand residues near (−120°, +130°). A Ramachandran plot is simply a scatter of (φ, ψ) for every residue.

Radius of gyration, Cα contacts, bounding box. Radius of gyration (Rg) is the root-mean-square distance of Cα atoms from their centroid — a single number for overall size and compactness. A globular domain of N residues has Rg ≈ 2.2·N^0.38 Å; an extended or disordered chain has a much larger Rg. The Cα contact count is the number of residue pairs whose Cα atoms are within 8 Å and are more than four positions apart in sequence — a standard proxy for tertiary packing density. The bounding box is the smallest axis-aligned box enclosing all Cα atoms.

Secondary structure (3-state, P-SEA). Three-state secondary structure (P-SEA) collapses the eight DSSP classes into helix (a), strand (b), and coil (c). P-SEA assigns these from Cα geometry alone — distances and angles — without requiring backbone oxygens, so it works on any Cα trace.

Secondary structure (8-state, DSSP). DSSP 8-state secondary structure assigns each residue one of H (α-helix), G (3₁₀-helix), I (π-helix), E (extended β-strand), B (isolated β-bridge), T (hydrogen-bonded turn), S (bend), or '-' (coil). The assignment is computed from backbone hydrogen-bond geometry via the Kabsch–Sander algorithm.

Foldseek 3Di. A 3Di character summarizes, for each residue, the relative orientation of the Cα frame of its nearest spatial neighbor. Because it encodes fold topology rather than chemistry, 3Di alignments detect remote structural similarity that sequence alignment misses.

mmCIF coordinates. The mmCIF block holds the 3D Cartesian coordinates of each backbone atom (N, Cα, C, O) in ångströms. mmCIF is the PDB's canonical archive format — a tagged-loop text representation of the atomic model.

Sequence. Sequence gives the chain of amino acids in standard one-letter code (A=alanine, C=cysteine, …, Y=tyrosine), read N→C. It is the only feature that is directly encoded by the gene; all structural features are derived from the folded form of this sequence.